Protein AF-0000000083699232 (afdb_homodimer)

Foldseek 3Di:
DVVVVVVVVVVVVVVVVVVVVVVVVVVVVVVVVVVVVVVVVVVVVVVVVVVVVVVVVVVVVVVVVVVVVVVVVVVVVVVVVVVVVD/DVVVVVVVVVVVVVVVVVVVVVVVVVVVVVVVVVVVVVVVVVVVVVVVVVVVVVVVVVVVVVVVVVVVVVVVVVVVVVVVVVVVVD

Solvent-accessible surface area (backbone atoms only — not comparable to full-atom values): 8992 Å² total; per-residue (Å²): 111,72,66,57,52,50,55,51,52,50,49,53,50,52,40,52,52,39,51,50,50,40,51,50,47,52,52,50,45,53,51,48,53,51,50,42,53,52,51,51,50,51,45,53,52,49,51,51,53,43,51,52,50,49,52,53,37,52,52,42,53,50,48,43,53,53,48,52,52,50,44,53,51,50,52,50,54,46,49,57,52,50,61,72,73,104,109,70,66,59,51,50,53,52,52,51,48,54,50,52,40,51,53,38,52,50,50,40,53,50,46,50,52,50,45,52,50,49,52,52,48,42,52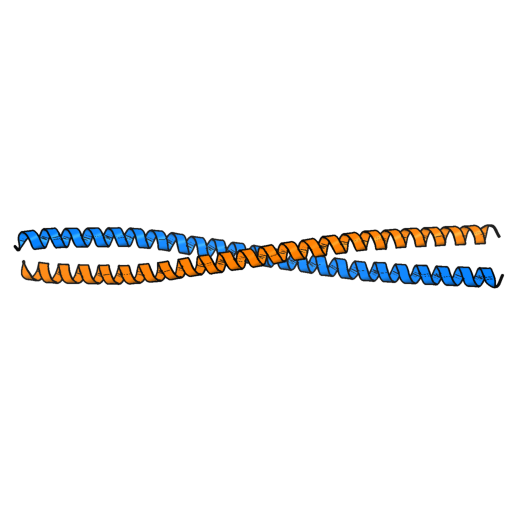,51,52,51,52,51,45,53,51,48,52,51,52,44,53,51,50,49,52,53,36,51,52,42,52,50,49,43,51,52,49,50,52,52,44,53,51,50,52,50,52,44,48,57,51,50,59,71,72,105

Organism: NCBI:txid97028

pLDDT: mean 92.5, std 8.47, range [67.12, 98.94]

Radius of gyration: 37.09 Å; Cα contacts (8 Å, |Δi|>4): 88; chains: 2; bounding box: 17×117×65 Å

Secondary structure (DSSP, 8-state):
-HHHHHHHHHHHHHHHHHHHHHHHHHHH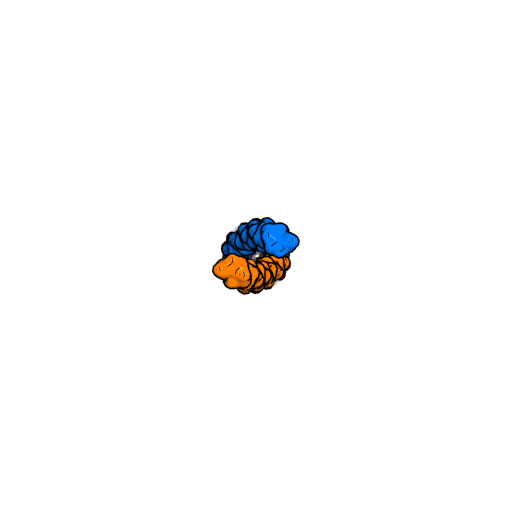HHHHHHHHHHHHHHHHHHHHHHHHHHHHHHHHHHHHHHHHHHHHHHHHHHHHHHHHH-/-HHHHHHHHHHHHHHHHHHHHHHHHHHHHHHHHHHHHHHHHHHHHHHHHHHHHHHHHHHHHHHHHHHHHHHHHHHHHHHHHHHHH-

Sequence (172 aa):
LEQRIKELQDRQGAAAELEDKVRSQTGLLAAKDQEIEALMHALDEEEMQMEELTKKYEALEKAVQQKNQEIESLESSRGKVMKKLSLEQRIKELQDRQGAAAELEDKVRSQTGLLAAKDQEIEALMHALDEEEMQMEELTKKYEALEKAVQQKNQEIESLESSRGKVMKKLS

Structure (mmCIF, N/CA/C/O backbone):
data_AF-0000000083699232-model_v1
#
loop_
_entity.id
_entity.type
_entity.pdbx_description
1 polymer 'Myosin-like protein'
#
loop_
_atom_site.group_PDB
_atom_site.id
_atom_site.type_symbol
_atom_site.label_atom_id
_atom_site.label_alt_id
_atom_site.label_comp_id
_atom_site.label_asym_id
_atom_site.label_entity_id
_atom_site.label_seq_id
_atom_site.pdbx_PDB_ins_code
_atom_site.Cartn_x
_atom_site.Cartn_y
_atom_site.Cartn_z
_atom_site.occupancy
_atom_site.B_iso_or_equiv
_atom_site.auth_seq_id
_atom_site.auth_comp_id
_atom_site.auth_asym_id
_atom_site.auth_atom_id
_atom_site.pdbx_PDB_model_num
ATOM 1 N N . LEU A 1 1 ? -5.109 60.438 24 1 74.56 1 LEU A N 1
ATOM 2 C CA . LEU A 1 1 ? -5.715 59.344 24.75 1 74.56 1 LEU A CA 1
ATOM 3 C C . LEU A 1 1 ? -6.582 58.5 23.828 1 74.56 1 LEU A C 1
ATOM 5 O O . LEU A 1 1 ? -6.457 57.25 23.828 1 74.56 1 LEU A O 1
ATOM 9 N N . GLU A 1 2 ? -7.512 59.062 23.016 1 81.31 2 GLU A N 1
ATOM 10 C CA . GLU A 1 2 ? -8.398 58.344 22.109 1 81.31 2 GLU A CA 1
ATOM 11 C C . GLU A 1 2 ? -7.598 57.562 21.078 1 81.31 2 GLU A C 1
ATOM 13 O O . GLU A 1 2 ? -7.926 56.406 20.781 1 81.31 2 GLU A O 1
ATOM 18 N N . GLN A 1 3 ? -6.598 58.031 20.547 1 81.81 3 GLN A N 1
ATOM 19 C CA . GLN A 1 3 ? -5.738 57.375 19.562 1 81.81 3 GLN A CA 1
ATOM 20 C C . GLN A 1 3 ? -5.012 56.188 20.172 1 81.81 3 GLN A C 1
ATOM 22 O O . GLN A 1 3 ? -4.902 55.125 19.547 1 81.81 3 GLN A O 1
ATOM 27 N N . ARG A 1 4 ? -4.566 56.375 21.375 1 74.06 4 ARG A N 1
ATOM 28 C CA . ARG A 1 4 ? -3.869 55.281 22.062 1 74.06 4 ARG A CA 1
ATOM 29 C C . ARG A 1 4 ? -4.816 54.125 22.344 1 74.06 4 ARG A C 1
ATOM 31 O O . ARG A 1 4 ? -4.434 52.969 22.219 1 74.06 4 ARG A O 1
ATOM 38 N N . ILE A 1 5 ? -6.043 54.469 22.703 1 79.19 5 ILE A N 1
ATOM 39 C CA . ILE A 1 5 ? -7.055 53.469 22.984 1 79.19 5 ILE A CA 1
ATOM 40 C C . ILE A 1 5 ? -7.363 52.688 21.703 1 79.19 5 ILE A C 1
ATOM 42 O O . ILE A 1 5 ? -7.457 51.438 21.734 1 79.19 5 ILE A O 1
ATOM 46 N N . LYS A 1 6 ? -7.426 53.312 20.562 1 81.88 6 LYS A N 1
ATOM 47 C CA . LYS A 1 6 ? -7.691 52.688 19.297 1 81.88 6 LYS A CA 1
ATOM 48 C C . LYS A 1 6 ? -6.555 51.719 18.906 1 81.88 6 LYS A C 1
ATOM 50 O O . LYS A 1 6 ? -6.801 50.625 18.438 1 81.88 6 LYS A O 1
ATOM 55 N N . GLU A 1 7 ? -5.41 52.125 19.031 1 78.62 7 GLU A N 1
ATOM 56 C CA . GLU A 1 7 ? -4.23 51.344 18.734 1 78.62 7 GLU A CA 1
ATOM 57 C C . GLU A 1 7 ? -4.188 50.062 19.594 1 78.62 7 GLU A C 1
ATOM 59 O O . GLU A 1 7 ? -3.842 49 19.094 1 78.62 7 GLU A O 1
ATOM 64 N N . LEU A 1 8 ? -4.559 50.25 20.938 1 74.56 8 LEU A N 1
ATOM 65 C CA . LEU A 1 8 ? -4.566 49.125 21.844 1 74.56 8 LEU A CA 1
ATOM 66 C C . LEU A 1 8 ? -5.648 48.094 21.453 1 74.56 8 LEU A C 1
ATOM 68 O O . LEU A 1 8 ? -5.43 46.906 21.531 1 74.56 8 LEU A O 1
ATOM 72 N N . GLN A 1 9 ? -6.734 48.594 21.094 1 79.44 9 GLN A N 1
ATOM 73 C CA . GLN A 1 9 ? -7.836 47.75 20.656 1 79.44 9 GLN A CA 1
ATOM 74 C C . GLN A 1 9 ? -7.477 47 19.375 1 79.44 9 GLN A C 1
ATOM 76 O O . GLN A 1 9 ? -7.824 45.844 19.203 1 79.44 9 GLN A O 1
ATOM 81 N N . ASP A 1 10 ? -6.828 47.562 18.438 1 80.69 10 ASP A N 1
ATOM 82 C CA . ASP A 1 10 ? -6.367 46.938 17.188 1 80.69 10 ASP A CA 1
ATOM 83 C C . ASP A 1 10 ? -5.367 45.844 17.469 1 80.69 10 ASP A C 1
ATOM 85 O O . ASP A 1 10 ? -5.426 44.781 16.844 1 80.69 10 ASP A O 1
ATOM 89 N N . ARG A 1 11 ? -4.551 46.031 18.344 1 76.81 11 ARG A N 1
ATOM 90 C CA . ARG A 1 11 ? -3.531 45.031 18.688 1 76.81 11 ARG A CA 1
ATOM 91 C C . ARG A 1 11 ? -4.156 43.812 19.344 1 76.81 11 ARG A C 1
ATOM 93 O O . ARG A 1 11 ? -3.748 42.688 19.062 1 76.81 11 ARG A O 1
ATOM 100 N N . GLN A 1 12 ? -5.066 44.188 20.266 1 78.56 12 GLN A N 1
ATOM 101 C CA . GLN A 1 12 ? -5.797 43.094 20.891 1 78.56 12 GLN A CA 1
ATOM 102 C C . GLN A 1 12 ? -6.551 42.25 19.859 1 78.56 12 GLN A C 1
ATOM 104 O O . GLN A 1 12 ? -6.605 41.031 19.969 1 78.56 12 GLN A O 1
ATOM 109 N N . GLY A 1 13 ? -7.117 42.906 18.891 1 83.12 13 GLY A N 1
ATOM 110 C CA . GLY A 1 13 ? -7.793 42.219 17.797 1 83.12 13 GLY A CA 1
ATOM 111 C C . GLY A 1 13 ? -6.855 41.375 16.969 1 83.12 13 GLY A C 1
ATOM 112 O O . GLY A 1 13 ? -7.188 40.25 16.609 1 83.12 13 GLY A O 1
ATOM 113 N N . ALA A 1 14 ? -5.742 41.938 16.641 1 84.25 14 ALA A N 1
ATOM 114 C CA . ALA A 1 14 ? -4.758 41.219 15.836 1 84.25 14 ALA A CA 1
ATOM 115 C C . ALA A 1 14 ? -4.242 40 16.578 1 84.25 14 ALA A C 1
ATOM 117 O O . ALA A 1 14 ? -4.059 38.938 15.977 1 84.25 14 ALA A O 1
ATOM 118 N N . ALA A 1 15 ? -4.082 40.125 17.875 1 83.69 15 ALA A N 1
ATOM 119 C CA . ALA A 1 15 ? -3.621 39.031 18.703 1 83.69 15 ALA A CA 1
ATOM 120 C C . ALA A 1 15 ? -4.668 37.906 18.75 1 83.69 15 ALA A C 1
ATOM 122 O O . ALA A 1 15 ? -4.328 36.719 18.703 1 83.69 15 ALA A O 1
ATOM 123 N N . ALA A 1 16 ? -5.871 38.312 18.844 1 86.06 16 ALA A N 1
ATOM 124 C CA . ALA A 1 16 ? -6.961 37.344 18.8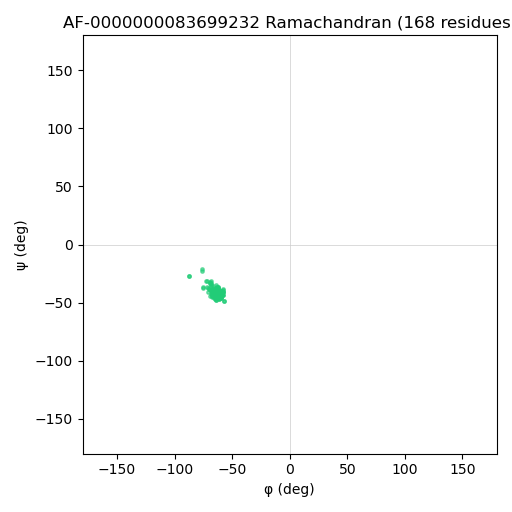91 1 86.06 16 ALA A CA 1
ATOM 125 C C . ALA A 1 16 ? -7.059 36.562 17.594 1 86.06 16 ALA A C 1
ATOM 127 O O . ALA A 1 16 ? -7.316 35.344 17.594 1 86.06 16 ALA A O 1
ATOM 128 N N . GLU A 1 17 ? -6.852 37.281 16.5 1 89.94 17 GLU A N 1
ATOM 129 C CA . GLU A 1 17 ? -6.883 36.625 15.195 1 89.94 17 GLU A CA 1
ATOM 130 C C . GLU A 1 17 ? -5.75 35.594 15.055 1 89.94 17 GLU A C 1
ATOM 132 O O . GLU A 1 17 ? -5.945 34.5 14.508 1 89.94 17 GLU A O 1
ATOM 137 N N . LEU A 1 18 ? -4.594 35.938 15.531 1 91.62 18 LEU A N 1
ATOM 138 C CA . LEU A 1 18 ? -3.439 35.062 15.469 1 91.62 18 LEU A CA 1
ATOM 139 C C . LEU A 1 18 ? -3.656 33.812 16.359 1 91.62 18 LEU A C 1
ATOM 141 O O . LEU A 1 18 ? -3.283 32.719 15.977 1 91.62 18 LEU A O 1
ATOM 145 N N . GLU A 1 19 ? -4.227 34.062 17.484 1 90.56 19 GLU A N 1
ATOM 146 C CA . GLU A 1 19 ? -4.535 32.938 18.375 1 90.56 19 GLU A CA 1
ATOM 147 C C . GLU A 1 19 ? -5.508 31.969 17.703 1 90.56 19 GLU A C 1
ATOM 149 O O . GLU A 1 19 ? -5.355 30.766 17.828 1 90.56 19 GLU A O 1
ATOM 154 N N . ASP A 1 20 ? -6.438 32.469 17.047 1 92.44 20 ASP A N 1
ATOM 155 C CA . ASP A 1 20 ? -7.41 31.641 16.344 1 92.44 20 ASP A CA 1
ATOM 156 C C . ASP A 1 20 ? -6.734 30.844 15.234 1 92.44 20 ASP A C 1
ATOM 158 O O . ASP A 1 20 ? -7.055 29.672 15.039 1 92.44 20 ASP A O 1
ATOM 162 N N . LYS A 1 21 ? -5.871 31.5 14.555 1 95.69 21 LYS A N 1
ATOM 163 C CA . LYS A 1 21 ? -5.156 30.828 13.477 1 95.69 21 LYS A CA 1
ATOM 164 C C . LYS A 1 21 ? -4.285 29.703 14.016 1 95.69 21 LYS A C 1
ATOM 166 O O . LYS A 1 21 ? -4.242 28.609 13.438 1 95.69 21 LYS A O 1
ATOM 171 N N . VAL A 1 22 ? -3.641 29.938 15.07 1 96.5 22 VAL A N 1
ATOM 172 C CA . VAL A 1 22 ? -2.803 28.922 15.711 1 96.5 22 VAL A CA 1
ATOM 173 C C . VAL A 1 22 ? -3.66 27.734 16.141 1 96.5 22 VAL A C 1
ATOM 175 O O . VAL A 1 22 ? -3.289 26.578 15.906 1 96.5 22 VAL A O 1
ATOM 178 N N . ARG A 1 23 ? -4.773 28.062 16.719 1 95.81 23 ARG A N 1
ATOM 179 C CA . ARG A 1 23 ? -5.684 27 17.141 1 95.81 23 ARG A CA 1
ATOM 180 C C . ARG A 1 23 ? -6.152 26.172 15.945 1 95.81 23 ARG A C 1
ATOM 182 O O . ARG A 1 23 ? -6.145 24.953 15.992 1 95.81 23 ARG A O 1
ATOM 189 N N . SER A 1 24 ? -6.539 26.859 14.938 1 97.75 24 SER A N 1
ATOM 190 C CA . SER A 1 24 ? -7 26.188 13.727 1 97.75 24 SER A CA 1
ATOM 191 C C . SER A 1 24 ? -5.914 25.297 13.133 1 97.75 24 SER A C 1
ATOM 193 O O . SER A 1 24 ? -6.16 24.141 12.805 1 97.75 24 SER A O 1
ATOM 195 N N . GLN A 1 25 ? -4.734 25.812 13.055 1 97.94 25 GLN A N 1
ATOM 196 C CA . GLN A 1 25 ? -3.621 25.078 12.469 1 97.94 25 GLN A CA 1
ATOM 197 C C . GLN A 1 25 ? -3.227 23.891 13.328 1 97.94 25 GLN A C 1
ATOM 199 O O . GLN A 1 25 ? -2.822 22.844 12.812 1 97.94 25 GLN A O 1
ATOM 204 N N . THR A 1 26 ? -3.357 24.109 14.57 1 97.62 26 THR A N 1
ATOM 205 C CA . THR A 1 26 ? -3.109 22.984 15.469 1 97.62 26 THR A CA 1
ATOM 206 C C . THR A 1 26 ? -4.09 21.844 15.203 1 97.62 26 THR A C 1
ATOM 208 O O . THR A 1 26 ? -3.697 20.688 15.156 1 97.62 26 THR A O 1
ATOM 211 N N . GLY A 1 27 ? -5.328 22.188 15.055 1 98.12 27 GLY A N 1
ATOM 212 C CA . GLY A 1 27 ? -6.324 21.188 14.695 1 98.12 27 GLY A CA 1
ATOM 213 C C . GLY A 1 27 ? -6.043 20.516 13.367 1 98.12 27 GLY A C 1
ATOM 214 O O . GLY A 1 27 ? -6.191 19.297 13.242 1 98.12 27 GLY A O 1
ATOM 215 N N . LEU A 1 28 ? -5.648 21.234 12.383 1 98.69 28 LEU A N 1
ATOM 216 C CA . LEU A 1 28 ? -5.34 20.688 11.062 1 98.69 28 LEU A CA 1
ATOM 217 C C . LEU A 1 28 ? -4.141 19.75 11.125 1 98.69 28 LEU A C 1
ATOM 219 O O . LEU A 1 28 ? -4.137 18.703 10.484 1 98.69 28 LEU A O 1
ATOM 223 N N . LEU A 1 29 ? -3.148 20.188 11.867 1 98.75 29 LEU A N 1
ATOM 224 C CA . LEU A 1 29 ? -1.967 19.359 12.031 1 98.75 29 LEU A CA 1
ATOM 225 C C . LEU A 1 29 ? -2.336 18 12.648 1 98.75 29 LEU A C 1
ATOM 227 O O . LEU A 1 29 ? -1.858 16.969 12.203 1 98.75 29 LEU A O 1
ATOM 231 N N . ALA A 1 30 ? -3.174 18.094 13.625 1 98.38 30 ALA A N 1
ATOM 232 C CA . ALA A 1 30 ? -3.619 16.859 14.25 1 98.38 30 ALA A CA 1
ATOM 233 C C . ALA A 1 30 ? -4.359 15.977 13.25 1 98.38 30 ALA A C 1
ATOM 235 O O . ALA A 1 30 ? -4.168 14.758 13.227 1 98.38 30 ALA A O 1
ATOM 236 N N . ALA A 1 31 ? -5.18 16.516 12.484 1 98.69 31 ALA A N 1
ATOM 237 C CA . ALA A 1 31 ? -5.938 15.766 11.484 1 98.69 31 ALA A CA 1
ATOM 238 C C . ALA A 1 31 ? -5.012 15.133 10.445 1 98.69 31 ALA A C 1
ATOM 240 O O . ALA A 1 31 ? -5.207 13.977 10.055 1 98.69 31 ALA A O 1
ATOM 241 N N . LYS A 1 32 ? -4.074 15.844 10.039 1 98.88 32 LYS A N 1
ATOM 242 C CA . LYS A 1 32 ? -3.125 15.344 9.055 1 98.88 32 LYS A CA 1
ATOM 243 C C . LYS A 1 32 ? -2.275 14.211 9.633 1 98.88 32 LYS A C 1
ATOM 245 O O . LYS A 1 32 ? -1.953 13.25 8.938 1 98.88 32 LYS A O 1
ATOM 250 N N . ASP A 1 33 ? -1.878 14.375 10.836 1 98.81 33 ASP A N 1
ATOM 251 C CA . ASP A 1 33 ? -1.164 13.281 11.5 1 98.81 33 ASP A CA 1
ATOM 252 C C . ASP A 1 33 ? -2.01 12.016 11.539 1 98.81 33 ASP A C 1
ATOM 254 O O . ASP A 1 33 ? -1.498 10.914 11.312 1 98.81 33 ASP A O 1
ATOM 258 N N . GLN A 1 34 ? -3.23 12.18 11.789 1 98.88 34 GLN A N 1
ATOM 259 C CA . GLN A 1 34 ? -4.133 11.039 11.797 1 98.88 34 GLN A CA 1
ATOM 260 C C . GLN A 1 34 ? -4.254 10.422 10.406 1 98.88 34 GLN A C 1
ATOM 262 O O . GLN A 1 34 ? -4.297 9.195 10.273 1 98.88 34 GLN A O 1
ATOM 267 N N . GLU A 1 35 ? -4.34 11.266 9.484 1 98.94 35 GLU A N 1
ATOM 268 C CA . GLU A 1 35 ? -4.398 10.789 8.102 1 98.94 35 GLU A CA 1
ATOM 269 C C . GLU A 1 35 ? -3.133 10.023 7.73 1 98.94 35 GLU A C 1
ATOM 271 O O . GLU A 1 35 ? -3.201 8.969 7.098 1 98.94 35 GLU A O 1
ATOM 276 N N . ILE A 1 36 ? -1.982 10.484 8.023 1 98.94 36 ILE A N 1
ATOM 277 C CA . ILE A 1 36 ? -0.704 9.836 7.77 1 98.94 36 ILE A CA 1
ATOM 278 C C . ILE A 1 36 ? -0.685 8.461 8.43 1 98.94 36 ILE A C 1
ATOM 280 O O . ILE A 1 36 ? -0.321 7.461 7.797 1 98.94 36 ILE A O 1
ATOM 284 N N . GLU A 1 37 ? -1.086 8.484 9.695 1 98.88 37 GLU A N 1
ATOM 285 C CA . GLU A 1 37 ? -1.114 7.215 10.414 1 98.88 37 GLU A CA 1
ATOM 286 C C . GLU A 1 37 ? -2.037 6.211 9.734 1 98.88 37 GLU A C 1
ATOM 288 O O . GLU A 1 37 ? -1.701 5.031 9.617 1 98.88 37 GLU A O 1
ATOM 293 N N . ALA A 1 38 ? -3.164 6.625 9.32 1 98.88 38 ALA A N 1
ATOM 294 C CA . ALA A 1 38 ? -4.109 5.75 8.633 1 98.88 38 ALA A CA 1
ATOM 295 C C . ALA A 1 38 ? -3.52 5.215 7.332 1 98.88 38 ALA A C 1
ATOM 297 O O . ALA A 1 38 ? -3.666 4.031 7.016 1 98.88 38 ALA A O 1
ATOM 298 N N . LEU A 1 39 ? -2.863 6.117 6.57 1 98.94 39 LEU A N 1
ATOM 299 C CA . LEU A 1 39 ? -2.234 5.719 5.316 1 98.94 39 LEU A CA 1
ATOM 300 C C . LEU A 1 39 ? -1.095 4.738 5.562 1 98.94 39 LEU A C 1
ATOM 302 O O . LEU A 1 39 ? -0.912 3.785 4.801 1 98.94 39 LEU A O 1
ATOM 306 N N . MET A 1 40 ? -0.37 4.957 6.621 1 98.88 40 MET A N 1
ATOM 307 C CA . MET A 1 40 ? 0.703 4.031 6.977 1 98.88 40 MET A CA 1
ATOM 308 C C . MET A 1 40 ? 0.144 2.654 7.32 1 98.88 40 MET A C 1
ATOM 310 O O . MET A 1 40 ? 0.704 1.635 6.914 1 98.88 40 MET A O 1
ATOM 314 N N . HIS A 1 41 ? -0.914 2.596 7.992 1 98.88 41 HIS A N 1
ATOM 315 C CA . HIS A 1 41 ? -1.552 1.325 8.312 1 98.88 41 HIS A CA 1
ATOM 316 C C . HIS A 1 41 ? -2.049 0.621 7.059 1 98.88 41 HIS A C 1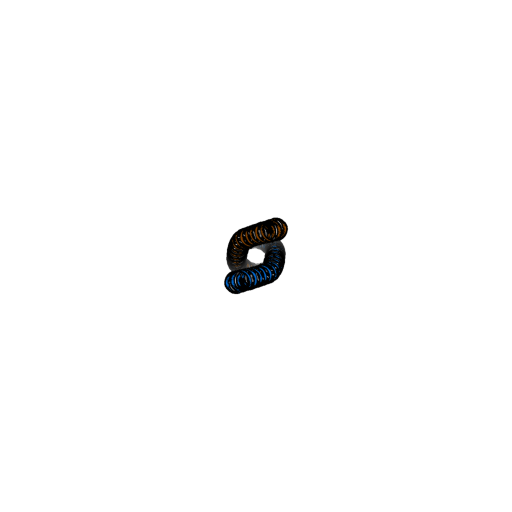
ATOM 318 O O . HIS A 1 41 ? -1.931 -0.6 6.938 1 98.88 41 HIS A O 1
ATOM 324 N N . ALA A 1 42 ? -2.629 1.353 6.199 1 98.81 42 ALA A N 1
ATOM 325 C CA . ALA A 1 42 ? -3.094 0.793 4.934 1 98.81 42 ALA A CA 1
ATOM 326 C C . ALA A 1 42 ? -1.936 0.201 4.137 1 98.81 42 ALA A C 1
ATOM 328 O O . ALA A 1 42 ? -2.055 -0.891 3.576 1 98.81 42 ALA A O 1
ATOM 329 N N . LEU A 1 43 ? -0.814 0.913 4.09 1 98.88 43 LEU A N 1
ATOM 330 C CA . LEU A 1 43 ? 0.375 0.432 3.396 1 98.88 43 LEU A CA 1
ATOM 331 C C . LEU A 1 43 ? 0.884 -0.862 4.023 1 98.88 43 LEU A C 1
ATOM 333 O O . LEU A 1 43 ? 1.237 -1.804 3.309 1 98.88 43 LEU A O 1
ATOM 337 N N . ASP A 1 44 ? 0.914 -0.879 5.285 1 98.75 44 ASP A N 1
ATOM 338 C CA . ASP A 1 44 ? 1.345 -2.078 6 1 98.75 44 ASP A CA 1
ATOM 339 C C . ASP A 1 44 ? 0.448 -3.268 5.664 1 98.75 44 ASP A C 1
ATOM 341 O O . ASP A 1 44 ? 0.938 -4.375 5.43 1 98.75 44 ASP A O 1
ATOM 345 N N . GLU A 1 45 ? -0.814 -3.105 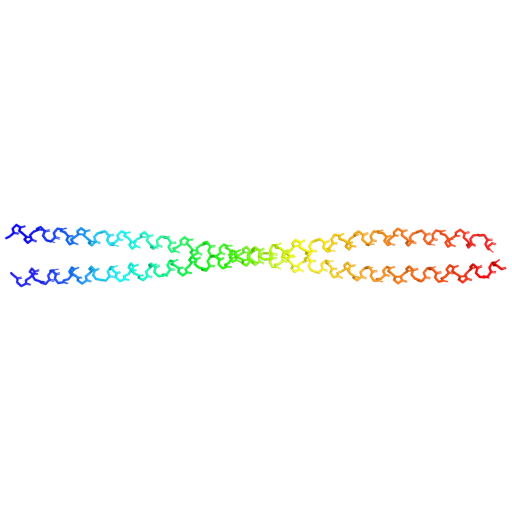5.676 1 98.5 45 GLU A N 1
ATOM 346 C CA . GLU A 1 45 ? -1.768 -4.168 5.371 1 98.5 45 GLU A CA 1
ATOM 347 C C . GLU A 1 45 ? -1.584 -4.684 3.947 1 98.5 45 GLU A C 1
ATOM 349 O O . GLU A 1 45 ? -1.624 -5.891 3.707 1 98.5 45 GLU A O 1
ATOM 354 N N . GLU A 1 46 ? -1.386 -3.764 3.105 1 98.75 46 GLU A N 1
ATOM 355 C CA . GLU A 1 46 ? -1.177 -4.156 1.715 1 98.75 46 GLU A CA 1
ATOM 356 C C . GLU A 1 46 ? 0.109 -4.961 1.557 1 98.75 46 GLU A C 1
ATOM 358 O O . GLU A 1 46 ? 0.158 -5.914 0.776 1 98.75 46 GLU A O 1
ATOM 363 N N . GLU A 1 47 ? 1.102 -4.531 2.162 1 98.62 47 GLU A N 1
ATOM 364 C CA . GLU A 1 47 ? 2.369 -5.258 2.121 1 98.62 47 GLU A CA 1
ATOM 365 C C . GLU A 1 47 ? 2.209 -6.68 2.645 1 98.62 47 GLU A C 1
ATOM 367 O O . GLU A 1 47 ? 2.789 -7.617 2.094 1 98.62 47 GLU A O 1
ATOM 372 N N . MET A 1 48 ? 1.424 -6.879 3.662 1 98.75 48 MET A N 1
ATOM 373 C CA . MET A 1 48 ? 1.16 -8.211 4.203 1 98.75 48 MET A CA 1
ATOM 374 C C . MET A 1 48 ? 0.379 -9.055 3.203 1 98.75 48 MET A C 1
ATOM 376 O O . MET A 1 48 ? 0.676 -10.234 3.021 1 98.75 48 MET A O 1
ATOM 380 N N . GLN A 1 49 ? -0.612 -8.414 2.607 1 98.62 49 GLN A N 1
ATOM 381 C CA . GLN A 1 49 ? -1.391 -9.117 1.593 1 98.62 49 GLN A CA 1
ATOM 382 C C . GLN A 1 49 ? -0.518 -9.516 0.406 1 98.62 49 GLN A C 1
ATOM 384 O O . GLN A 1 49 ? -0.655 -10.609 -0.133 1 98.62 49 GLN A O 1
ATOM 389 N N . MET A 1 50 ? 0.389 -8.625 0.098 1 98.56 50 MET A N 1
ATOM 390 C CA . MET A 1 50 ? 1.302 -8.906 -1.007 1 98.56 50 MET A CA 1
ATOM 391 C C . MET A 1 50 ? 2.234 -10.062 -0.664 1 98.56 50 MET A C 1
ATOM 393 O O . MET A 1 50 ? 2.498 -10.922 -1.504 1 98.56 50 MET A O 1
ATOM 397 N N . GLU A 1 51 ? 2.742 -10.062 0.461 1 98.44 51 GLU A N 1
ATOM 398 C CA . GLU A 1 51 ? 3.607 -11.148 0.901 1 98.44 51 GLU A CA 1
ATOM 399 C C . GLU A 1 51 ? 2.883 -12.492 0.841 1 98.44 51 GLU A C 1
ATOM 401 O O . GLU A 1 51 ? 3.449 -13.492 0.395 1 98.44 51 GLU A O 1
ATOM 406 N N . GLU A 1 52 ? 1.645 -12.508 1.284 1 98.69 52 GLU A N 1
ATOM 407 C CA . GLU A 1 52 ? 0.851 -13.734 1.247 1 98.69 52 GLU A CA 1
ATOM 408 C C . GLU A 1 52 ? 0.594 -14.18 -0.188 1 98.69 52 GLU A C 1
ATOM 410 O O . GLU A 1 52 ? 0.726 -15.367 -0.508 1 98.69 52 GLU A O 1
ATOM 415 N N . LEU A 1 53 ? 0.257 -13.281 -0.982 1 98.81 53 LEU A N 1
ATOM 416 C CA . LEU A 1 53 ? 0.014 -13.57 -2.391 1 98.81 53 LEU A CA 1
ATOM 417 C C . LEU A 1 53 ? 1.278 -14.094 -3.062 1 98.81 53 LEU A C 1
ATOM 419 O O . LEU A 1 53 ? 1.214 -15.008 -3.891 1 98.81 53 LEU A O 1
ATOM 423 N N . THR A 1 54 ? 2.375 -13.484 -2.725 1 98.81 54 THR A N 1
ATOM 424 C CA . THR A 1 54 ? 3.654 -13.906 -3.283 1 98.81 54 THR A CA 1
ATOM 425 C C . THR A 1 54 ? 3.959 -15.352 -2.906 1 98.81 54 THR A C 1
ATOM 427 O O . THR A 1 54 ? 4.422 -16.141 -3.74 1 98.81 54 THR A O 1
ATOM 430 N N . LYS A 1 55 ? 3.666 -15.719 -1.719 1 98.75 55 LYS A N 1
ATOM 431 C CA . LYS A 1 55 ? 3.877 -17.094 -1.275 1 98.75 55 LYS A CA 1
ATOM 432 C C . LYS A 1 55 ? 2.996 -18.062 -2.055 1 98.75 55 LYS A C 1
ATOM 434 O O . LYS A 1 55 ? 3.447 -19.141 -2.447 1 98.75 55 LYS A O 1
ATOM 439 N N . LYS A 1 56 ? 1.779 -17.625 -2.213 1 98.81 56 LYS A N 1
ATOM 440 C CA . LYS A 1 56 ? 0.854 -18.453 -2.984 1 98.81 56 LYS A CA 1
ATOM 441 C C . LYS A 1 56 ? 1.319 -18.594 -4.43 1 98.81 56 LYS A C 1
ATOM 443 O O . LYS A 1 56 ? 1.235 -19.672 -5.012 1 98.81 56 LYS A O 1
ATOM 448 N N . TYR A 1 57 ? 1.843 -17.594 -4.953 1 98.81 57 TYR A N 1
ATOM 449 C CA . TYR A 1 57 ? 2.385 -17.578 -6.305 1 98.81 57 TYR A CA 1
ATOM 450 C C . TYR A 1 57 ? 3.566 -18.531 -6.426 1 98.81 57 TYR A C 1
ATOM 452 O O . TYR A 1 57 ? 3.633 -19.328 -7.363 1 98.81 57 TYR A O 1
ATOM 460 N N . GLU A 1 58 ? 4.434 -18.438 -5.52 1 98.75 58 GLU A N 1
ATOM 461 C CA . GLU A 1 58 ? 5.621 -19.281 -5.535 1 98.75 58 GLU A CA 1
ATOM 462 C C . GLU A 1 58 ? 5.246 -20.766 -5.418 1 98.75 58 GLU A C 1
ATOM 464 O O . GLU A 1 58 ? 5.852 -21.609 -6.074 1 98.75 58 GLU A O 1
ATOM 469 N N . ALA A 1 59 ? 4.277 -21.047 -4.59 1 98.75 59 ALA A N 1
ATOM 470 C CA . ALA A 1 59 ? 3.801 -22.422 -4.438 1 98.75 59 ALA A CA 1
ATOM 471 C C . ALA A 1 59 ? 3.229 -22.953 -5.746 1 98.75 59 ALA A C 1
ATOM 473 O O . ALA A 1 59 ? 3.451 -24.109 -6.105 1 98.75 59 ALA A O 1
ATOM 474 N N . LEU A 1 60 ? 2.535 -22.109 -6.414 1 98.81 60 LEU A N 1
ATOM 475 C CA . LEU A 1 60 ? 1.946 -22.5 -7.688 1 98.81 60 LEU A CA 1
ATOM 476 C C . LEU A 1 60 ? 3.023 -22.703 -8.75 1 98.81 60 LEU A C 1
ATOM 478 O O . LEU A 1 60 ? 2.932 -23.609 -9.57 1 98.81 60 LEU A O 1
ATOM 482 N N . GLU A 1 61 ? 4.016 -21.828 -8.719 1 98.75 61 GLU A N 1
ATOM 483 C CA . GLU A 1 61 ? 5.137 -22 -9.633 1 98.75 61 GLU A CA 1
ATOM 484 C C . GLU A 1 61 ? 5.809 -23.359 -9.445 1 98.75 61 GLU A C 1
ATOM 486 O O . GLU A 1 61 ? 6.148 -24.031 -10.422 1 98.75 61 GLU A O 1
ATOM 491 N N . LYS A 1 62 ? 5.945 -23.734 -8.234 1 98.75 62 LYS A N 1
ATOM 492 C CA . LYS A 1 62 ? 6.543 -25.031 -7.926 1 98.75 62 LYS A CA 1
ATOM 493 C C . LYS A 1 62 ? 5.637 -26.172 -8.375 1 98.75 62 LYS A C 1
ATOM 495 O O . LYS A 1 62 ? 6.113 -27.188 -8.891 1 98.75 62 LYS A O 1
ATOM 500 N N . ALA A 1 63 ? 4.391 -25.984 -8.156 1 98.81 63 ALA A N 1
ATOM 501 C CA . ALA A 1 63 ? 3.434 -27 -8.578 1 98.81 63 ALA A CA 1
ATOM 502 C C . ALA A 1 63 ? 3.463 -27.203 -10.094 1 98.81 63 ALA A C 1
ATOM 504 O O . ALA A 1 63 ? 3.424 -28.328 -10.578 1 98.81 63 ALA A O 1
ATOM 505 N N . VAL A 1 64 ? 3.58 -26.109 -10.805 1 98.88 64 VAL A N 1
ATOM 506 C CA . VAL A 1 64 ? 3.639 -26.172 -12.258 1 98.88 64 VAL A CA 1
ATOM 507 C C . VAL A 1 64 ? 4.895 -26.938 -12.695 1 98.88 64 VAL A C 1
ATOM 509 O O . VAL A 1 64 ? 4.84 -27.781 -13.586 1 98.88 64 VAL A O 1
ATOM 512 N N . GLN A 1 65 ? 5.926 -26.734 -12.078 1 98.69 65 GLN A N 1
ATOM 513 C CA . GLN A 1 65 ? 7.176 -27.422 -12.391 1 98.69 65 GLN A CA 1
ATOM 514 C C . GLN A 1 65 ? 7.07 -28.922 -12.117 1 98.69 65 GLN A C 1
ATOM 516 O O . GLN A 1 65 ? 7.508 -29.734 -12.93 1 98.69 65 GLN A O 1
ATOM 521 N N . GLN A 1 66 ? 6.512 -29.219 -11.016 1 98.75 66 GLN A N 1
ATOM 522 C CA . GLN A 1 66 ? 6.336 -30.625 -10.648 1 98.75 66 GLN A CA 1
ATOM 523 C C . GLN A 1 66 ? 5.406 -31.328 -11.625 1 98.75 66 GLN A C 1
ATOM 525 O O . GLN A 1 66 ? 5.684 -32.469 -12.047 1 98.75 66 GLN A O 1
ATOM 530 N N . LYS A 1 67 ? 4.43 -30.594 -11.984 1 98.75 67 LYS A N 1
ATOM 531 C CA . LYS A 1 67 ? 3.467 -31.219 -12.898 1 98.75 67 LYS A CA 1
ATOM 532 C C . LYS A 1 67 ? 4.051 -31.375 -14.297 1 98.75 67 LYS A C 1
ATOM 534 O O . LYS A 1 67 ? 3.762 -32.344 -14.992 1 98.75 67 LYS A O 1
ATOM 539 N N . ASN A 1 68 ? 4.883 -30.516 -14.672 1 98.62 68 ASN A N 1
ATOM 540 C CA . ASN A 1 68 ? 5.598 -30.641 -15.938 1 98.62 68 ASN A CA 1
ATOM 541 C C . ASN A 1 68 ? 6.496 -31.875 -15.945 1 98.62 68 ASN A C 1
ATOM 543 O O . ASN A 1 68 ? 6.555 -32.594 -16.938 1 98.62 68 ASN A O 1
ATOM 547 N N . GLN A 1 69 ? 7.141 -32.125 -14.898 1 98.62 69 GLN A N 1
ATOM 548 C CA . GLN A 1 69 ? 7.996 -33.281 -14.781 1 98.62 69 GLN A CA 1
ATOM 549 C C . GLN A 1 69 ? 7.176 -34.562 -14.82 1 98.62 69 GLN A C 1
ATOM 551 O O . GLN A 1 69 ? 7.582 -35.562 -15.438 1 98.62 69 GLN A O 1
ATOM 556 N N . GLU A 1 70 ? 6.102 -34.562 -14.188 1 98.06 70 GLU A N 1
ATOM 557 C CA . GLU A 1 70 ? 5.199 -35.719 -14.188 1 98.06 70 GLU A CA 1
ATOM 558 C C . GLU A 1 70 ? 4.703 -36 -15.602 1 98.06 70 GLU A C 1
ATOM 560 O O . GLU A 1 70 ? 4.664 -37.156 -16.016 1 98.06 70 GLU A O 1
ATOM 565 N N . ILE A 1 71 ? 4.379 -35 -16.344 1 98.44 71 ILE A N 1
ATOM 566 C CA . ILE A 1 71 ? 3.887 -35.125 -17.703 1 98.44 71 ILE A CA 1
ATOM 567 C C . ILE A 1 71 ? 4.988 -35.719 -18.594 1 98.44 71 ILE A C 1
ATOM 569 O O . ILE A 1 71 ? 4.75 -36.656 -19.359 1 98.44 71 ILE A O 1
ATOM 573 N N . GLU A 1 72 ? 6.145 -35.281 -18.406 1 97.56 72 GLU A N 1
ATOM 574 C CA . GLU A 1 72 ? 7.277 -35.781 -19.172 1 97.56 72 GLU A CA 1
ATOM 575 C C . GLU A 1 72 ? 7.535 -37.25 -18.859 1 97.56 72 GLU A C 1
ATOM 577 O O . GLU A 1 72 ? 7.812 -38.031 -19.766 1 97.56 72 GLU A O 1
ATOM 582 N N . SER A 1 73 ? 7.391 -37.562 -17.609 1 96.44 73 SER A N 1
ATOM 583 C CA . SER A 1 73 ? 7.598 -38.969 -17.188 1 96.44 73 SER A CA 1
ATOM 584 C C . SER A 1 73 ? 6.523 -39.875 -17.75 1 96.44 73 SER A C 1
ATOM 586 O O . SER A 1 73 ? 6.824 -40.969 -18.234 1 96.44 73 SER A O 1
ATOM 588 N N . LEU A 1 74 ? 5.363 -39.406 -17.797 1 95.31 74 LEU A N 1
ATOM 589 C CA . LEU A 1 74 ? 4.25 -40.188 -18.312 1 95.31 74 LEU A CA 1
ATOM 590 C C . LEU A 1 74 ? 4.352 -40.375 -19.812 1 95.31 74 LEU A C 1
ATOM 592 O O . LEU A 1 74 ? 4.105 -41.469 -20.344 1 95.31 74 LEU A O 1
ATOM 596 N N . GLU A 1 75 ? 4.82 -39.344 -20.5 1 93.69 75 GLU A N 1
ATOM 597 C CA . GLU A 1 75 ? 5 -39.438 -21.953 1 93.69 75 GLU A CA 1
ATOM 598 C C . GLU A 1 75 ? 6.125 -40.375 -22.312 1 93.69 75 GLU A C 1
ATOM 600 O O . GLU A 1 75 ? 6 -41.156 -23.266 1 93.69 75 GLU A O 1
ATOM 605 N N . SER A 1 76 ? 7.129 -40.438 -21.516 1 92.06 76 SER A N 1
ATOM 606 C CA . SER A 1 76 ? 8.25 -41.312 -21.75 1 92.06 76 SER A CA 1
ATOM 607 C C . SER A 1 76 ? 7.848 -42.781 -21.516 1 92.06 76 SER A C 1
ATOM 609 O O . SER A 1 76 ? 8.195 -43.656 -22.297 1 92.06 76 SER A O 1
ATOM 611 N N . SER A 1 77 ? 7.102 -43.031 -20.531 1 86.56 77 SER A N 1
ATOM 612 C CA . SER A 1 77 ? 6.621 -44.375 -20.188 1 86.56 77 SER A CA 1
ATOM 613 C C . SER A 1 77 ? 5.66 -44.875 -21.25 1 86.56 77 SER A C 1
ATOM 615 O O . SER A 1 77 ? 5.746 -46.031 -21.656 1 86.56 77 SER A O 1
ATOM 617 N N . ARG A 1 78 ? 4.844 -43.969 -21.641 1 85.75 78 ARG A N 1
ATOM 618 C CA . ARG A 1 78 ? 3.912 -44.312 -22.719 1 85.75 78 ARG A CA 1
ATOM 619 C C . ARG A 1 78 ? 4.656 -44.656 -24 1 85.75 78 ARG A C 1
ATOM 621 O O . ARG A 1 78 ? 4.309 -45.594 -24.703 1 85.75 78 ARG A O 1
ATOM 628 N N . GLY A 1 79 ? 5.73 -43.969 -24.281 1 83.31 79 GLY A N 1
ATOM 629 C CA . GLY A 1 79 ? 6.531 -44.219 -25.469 1 83.31 79 GLY A CA 1
ATOM 630 C C . GLY A 1 79 ? 7.242 -45.562 -25.438 1 83.31 79 GLY A C 1
ATOM 631 O O . GLY A 1 79 ? 7.266 -46.281 -26.438 1 83.31 79 GLY A O 1
ATOM 632 N N . LYS A 1 80 ? 7.816 -45.906 -24.25 1 85.31 80 LYS A N 1
ATOM 633 C CA . LYS A 1 80 ? 8.5 -47.188 -24.094 1 85.31 80 LYS A CA 1
ATOM 634 C C . LYS A 1 80 ? 7.539 -48.344 -24.297 1 85.31 80 LYS A C 1
ATOM 636 O O . LYS A 1 80 ? 7.879 -49.344 -24.938 1 85.31 80 LYS A O 1
ATOM 641 N N . VAL A 1 81 ? 6.359 -48.188 -23.875 1 83.31 81 VAL A N 1
ATOM 642 C CA . VAL A 1 81 ? 5.359 -49.25 -23.984 1 83.31 81 VAL A CA 1
ATOM 643 C C . VAL A 1 81 ? 4.879 -49.344 -25.438 1 83.31 81 VAL A C 1
ATOM 645 O O . VAL A 1 81 ? 4.707 -50.469 -25.938 1 83.31 81 VAL A O 1
ATOM 648 N N . MET A 1 82 ? 4.742 -48.344 -26.141 1 82.25 82 MET A N 1
ATOM 649 C CA . MET A 1 82 ? 4.277 -48.344 -27.531 1 82.25 82 MET A CA 1
ATOM 650 C C . MET A 1 82 ? 5.328 -48.969 -28.453 1 82.25 82 MET A C 1
ATOM 652 O O . MET A 1 82 ? 4.988 -49.656 -29.406 1 82.25 82 MET A O 1
ATOM 656 N N . LYS A 1 83 ? 6.613 -48.719 -28.031 1 83.44 83 LYS A N 1
ATOM 657 C CA . LYS A 1 83 ? 7.691 -49.281 -28.828 1 83.44 83 LYS A CA 1
ATOM 658 C C . LYS A 1 83 ? 7.707 -50.812 -28.688 1 83.44 83 LYS A C 1
ATOM 660 O O . LYS A 1 83 ? 7.992 -51.531 -29.656 1 83.44 83 LYS A O 1
ATOM 665 N N . LYS A 1 84 ? 7.32 -51.281 -27.547 1 79.81 84 LYS A N 1
ATOM 666 C CA . LYS A 1 84 ? 7.305 -52.719 -27.312 1 79.81 84 LYS A CA 1
ATOM 667 C C . LYS A 1 84 ? 6.113 -53.375 -28.016 1 79.81 84 LYS A C 1
ATOM 669 O O . LYS A 1 84 ? 6.152 -54.562 -28.328 1 79.81 84 LYS A O 1
ATOM 674 N N . LEU A 1 85 ? 5.051 -52.719 -28.344 1 79 85 LEU A N 1
ATOM 675 C CA . LEU A 1 85 ? 3.867 -53.219 -29.031 1 79 85 LEU A CA 1
ATOM 676 C C . LEU A 1 85 ? 4.043 -53.125 -30.547 1 79 85 LEU A C 1
ATOM 678 O O . LEU A 1 85 ? 3.383 -53.875 -31.281 1 79 85 LEU A O 1
ATOM 682 N N . SER A 1 86 ? 4.793 -52.25 -30.969 1 67.25 86 SER A N 1
ATOM 683 C CA . SER A 1 86 ? 5.051 -52.156 -32.406 1 67.25 86 SER A CA 1
ATOM 684 C C . SER A 1 86 ? 6.047 -53.219 -32.844 1 67.25 86 SER A C 1
ATOM 686 O O . SER A 1 86 ? 5.875 -53.844 -33.906 1 67.25 86 SER A O 1
ATOM 688 N N . LEU B 1 1 ? 2.646 56.688 32.156 1 74.31 1 LEU B N 1
ATOM 689 C CA . LEU B 1 1 ? 3.281 56.625 30.844 1 74.31 1 LEU B CA 1
ATOM 690 C C . LEU B 1 1 ? 4.195 55.406 30.75 1 74.31 1 LEU B C 1
ATOM 692 O O . LEU B 1 1 ? 4.113 54.625 29.797 1 74.31 1 LEU B O 1
ATOM 696 N N . GLU B 1 2 ? 5.098 55.156 31.734 1 81.06 2 GLU B N 1
ATOM 697 C CA . GLU B 1 2 ? 6.023 54.031 31.75 1 81.06 2 GLU B CA 1
ATOM 698 C C . GLU B 1 2 ? 5.277 52.719 31.766 1 81.06 2 GLU B C 1
ATOM 700 O O . GLU B 1 2 ? 5.652 51.781 31.078 1 81.06 2 GLU B O 1
ATOM 705 N N . GLN B 1 3 ? 4.281 52.562 32.469 1 81.56 3 GLN B N 1
ATOM 706 C CA . GLN B 1 3 ? 3.469 51.344 32.562 1 81.56 3 GLN B CA 1
ATOM 707 C C . GLN B 1 3 ? 2.768 51.031 31.25 1 81.56 3 GLN B C 1
ATOM 709 O O . GLN B 1 3 ? 2.709 49.875 30.812 1 81.56 3 GLN B O 1
ATOM 714 N N . ARG B 1 4 ? 2.291 52.062 30.625 1 74.38 4 ARG B N 1
ATOM 715 C CA . ARG B 1 4 ? 1.617 51.906 29.344 1 74.38 4 ARG B CA 1
ATOM 716 C C . ARG B 1 4 ? 2.594 51.438 28.266 1 74.38 4 ARG B C 1
ATOM 718 O O . ARG B 1 4 ? 2.25 50.594 27.438 1 74.38 4 ARG B O 1
ATOM 725 N N . ILE B 1 5 ? 3.809 52 28.344 1 79.12 5 ILE B N 1
ATOM 726 C CA . ILE B 1 5 ? 4.848 51.625 27.391 1 79.12 5 ILE B CA 1
ATOM 727 C C . ILE B 1 5 ? 5.207 50.156 27.578 1 79.12 5 ILE B C 1
ATOM 729 O O . ILE B 1 5 ? 5.348 49.406 26.594 1 79.12 5 ILE B O 1
ATOM 733 N N . LYS B 1 6 ? 5.273 49.656 28.781 1 81.62 6 LYS B N 1
ATOM 734 C CA . LYS B 1 6 ? 5.59 48.281 29.078 1 81.62 6 LYS B CA 1
ATOM 735 C C . LYS B 1 6 ? 4.496 47.344 28.562 1 81.62 6 LYS B C 1
ATOM 737 O O . LYS B 1 6 ? 4.789 46.281 27.984 1 81.62 6 LYS B O 1
ATOM 742 N N . GLU B 1 7 ? 3.332 47.656 28.797 1 78.25 7 GLU B N 1
ATOM 743 C CA . GLU B 1 7 ? 2.186 46.875 28.344 1 78.25 7 GLU B CA 1
ATOM 744 C C . GLU B 1 7 ? 2.17 46.75 26.828 1 78.25 7 GLU B C 1
ATOM 746 O O . GLU B 1 7 ? 1.872 45.688 26.281 1 78.25 7 GLU B O 1
ATOM 751 N N . LEU B 1 8 ? 2.516 47.938 26.125 1 74.38 8 LEU B N 1
ATOM 752 C CA . LEU B 1 8 ? 2.543 47.938 24.672 1 74.38 8 LEU B CA 1
ATOM 753 C C . LEU B 1 8 ? 3.664 47.062 24.141 1 74.38 8 LEU B C 1
ATOM 755 O O . LEU B 1 8 ? 3.484 46.344 23.141 1 74.38 8 LEU B O 1
ATOM 759 N N . GLN B 1 9 ? 4.738 47.094 24.766 1 79.12 9 GLN B N 1
ATOM 760 C CA . GLN B 1 9 ? 5.875 46.281 24.391 1 79.12 9 GLN B CA 1
ATOM 761 C C . GLN B 1 9 ? 5.57 44.781 24.609 1 79.12 9 GLN B C 1
ATOM 763 O O . GLN B 1 9 ? 5.961 43.938 23.797 1 79.12 9 GLN B O 1
ATOM 768 N N . ASP B 1 10 ? 4.926 44.375 25.625 1 80.38 10 ASP B N 1
ATOM 769 C CA . ASP B 1 10 ? 4.512 43 25.906 1 80.38 10 ASP B CA 1
ATOM 770 C C . ASP B 1 10 ? 3.543 42.5 24.844 1 80.38 10 ASP B C 1
ATOM 772 O O . ASP B 1 10 ? 3.646 41.344 24.406 1 80.38 10 ASP B O 1
ATOM 776 N N . ARG B 1 11 ? 2.699 43.25 24.469 1 76.44 11 ARG B N 1
ATOM 777 C CA . ARG B 1 11 ? 1.706 42.875 23.469 1 76.44 11 ARG B CA 1
ATOM 778 C C . ARG B 1 11 ? 2.355 42.656 22.109 1 76.44 11 ARG B C 1
ATOM 780 O O . ARG B 1 11 ? 1.992 41.719 21.375 1 76.44 11 ARG B O 1
ATOM 787 N N . GLN B 1 12 ? 3.244 43.656 21.828 1 78.31 12 GLN B N 1
ATOM 788 C CA . GLN B 1 12 ? 3.998 43.5 20.578 1 78.31 12 GLN B CA 1
ATOM 789 C C . GLN B 1 12 ? 4.805 42.188 20.594 1 78.31 12 GLN B C 1
ATOM 791 O O . GLN B 1 12 ? 4.906 41.5 19.562 1 78.31 12 GLN B O 1
ATOM 796 N N . GLY B 1 13 ? 5.375 41.875 21.719 1 82.75 13 GLY B N 1
ATOM 797 C CA . GLY B 1 13 ? 6.098 40.625 21.875 1 82.75 13 GLY B CA 1
ATOM 798 C C . GLY B 1 13 ? 5.211 39.375 21.703 1 82.75 13 GLY B C 1
ATOM 799 O O . GLY B 1 13 ? 5.594 38.438 21.047 1 82.75 13 GLY B O 1
ATOM 800 N N . ALA B 1 14 ? 4.094 39.438 22.344 1 84.06 14 ALA B N 1
ATOM 801 C CA . ALA B 1 14 ? 3.152 38.312 22.266 1 84.06 14 ALA B CA 1
ATOM 802 C C . ALA B 1 14 ? 2.666 38.125 20.844 1 84.06 14 ALA B C 1
ATOM 804 O O . ALA B 1 14 ? 2.539 37 20.375 1 84.06 14 ALA B O 1
ATOM 805 N N . ALA B 1 15 ? 2.465 39.219 20.141 1 83.31 15 ALA B N 1
ATOM 806 C CA . ALA B 1 15 ? 2.027 39.156 18.75 1 83.31 15 ALA B CA 1
ATOM 807 C C . ALA B 1 15 ? 3.111 38.531 17.859 1 83.31 15 ALA B C 1
ATOM 809 O O . ALA B 1 15 ? 2.814 37.75 16.953 1 83.31 15 ALA B O 1
ATOM 810 N N . ALA B 1 16 ? 4.293 38.906 18.125 1 86 16 ALA B N 1
ATOM 811 C CA . ALA B 1 16 ? 5.414 38.375 17.359 1 86 16 ALA B CA 1
ATOM 812 C C . ALA B 1 16 ? 5.57 36.875 17.562 1 86 16 ALA B C 1
ATOM 814 O O . ALA B 1 16 ? 5.875 36.156 16.625 1 86 16 ALA B O 1
ATOM 815 N N . GLU B 1 17 ? 5.363 36.438 18.797 1 89.75 17 GLU B N 1
ATOM 816 C CA . GLU B 1 17 ? 5.449 35.031 19.094 1 89.75 17 GLU B CA 1
ATOM 817 C C . GLU B 1 17 ? 4.355 34.25 18.375 1 89.75 17 GLU B C 1
ATOM 819 O O . GLU B 1 17 ? 4.602 33.156 17.875 1 89.75 17 GLU B O 1
ATO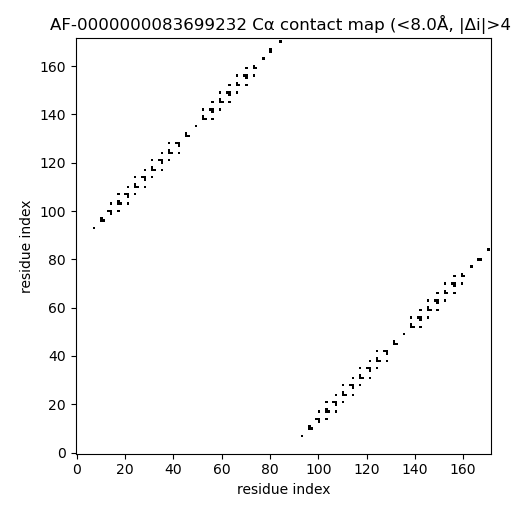M 824 N N . LEU B 1 18 ? 3.182 34.781 18.328 1 91.5 18 LEU B N 1
ATOM 825 C CA . LEU B 1 18 ? 2.062 34.125 17.656 1 91.5 18 LEU B CA 1
ATOM 826 C C . LEU B 1 18 ? 2.299 34.062 16.156 1 91.5 18 LEU B C 1
ATOM 828 O O . LEU B 1 18 ? 1.974 33.062 15.508 1 91.5 18 LEU B O 1
ATOM 832 N N . GLU B 1 19 ? 2.832 35.125 15.641 1 90.38 19 GLU B N 1
ATOM 833 C CA . GLU B 1 19 ? 3.154 35.125 14.219 1 90.38 19 GLU B CA 1
ATOM 834 C C . GLU B 1 19 ? 4.18 34.031 13.875 1 90.38 19 GLU B C 1
ATOM 836 O O . GLU B 1 19 ? 4.062 33.375 12.852 1 90.38 19 GLU B O 1
ATOM 841 N N . ASP B 1 20 ? 5.113 33.906 14.703 1 92.38 20 ASP B N 1
ATOM 842 C CA . ASP B 1 20 ? 6.129 32.875 14.508 1 92.38 20 ASP B CA 1
ATOM 843 C C . ASP B 1 20 ? 5.516 31.469 14.562 1 92.38 20 ASP B C 1
ATOM 845 O O . ASP B 1 20 ? 5.879 30.594 13.773 1 92.38 20 ASP B O 1
ATOM 849 N N . LYS B 1 21 ? 4.652 31.312 15.484 1 95.62 21 LYS B N 1
ATOM 850 C CA . LYS B 1 21 ? 3.988 30.031 15.625 1 95.62 21 LYS B CA 1
ATOM 851 C C . LYS B 1 21 ? 3.148 29.703 14.391 1 95.62 21 LYS B C 1
ATOM 853 O O . LYS B 1 21 ? 3.16 28.578 13.898 1 95.62 21 LYS B O 1
ATOM 858 N N . VAL B 1 22 ? 2.463 30.641 13.922 1 96.44 22 VAL B N 1
ATOM 859 C CA . VAL B 1 22 ? 1.647 30.469 12.727 1 96.44 22 VAL B CA 1
ATOM 860 C C . VAL B 1 22 ? 2.539 30.109 11.539 1 96.44 22 VAL B C 1
ATOM 862 O O . VAL B 1 22 ? 2.211 29.203 10.773 1 96.44 22 VAL B O 1
ATOM 865 N N . ARG B 1 23 ? 3.627 30.797 11.438 1 95.81 23 ARG B N 1
ATOM 866 C CA . ARG B 1 23 ? 4.566 30.5 10.359 1 95.81 23 ARG B CA 1
ATOM 867 C C . ARG B 1 23 ? 5.09 29.078 10.469 1 95.81 23 ARG B C 1
ATOM 869 O O . ARG B 1 23 ? 5.129 28.344 9.477 1 95.81 23 ARG B O 1
ATOM 876 N N . SER B 1 24 ? 5.477 28.719 11.633 1 97.69 24 SER B N 1
ATOM 877 C CA . SER B 1 24 ? 5.988 27.375 11.875 1 97.69 24 SER B CA 1
ATOM 878 C C . SER B 1 24 ? 4.945 26.312 11.539 1 97.69 24 SER B C 1
ATOM 880 O O . SER B 1 24 ? 5.238 25.344 10.836 1 97.69 24 SER B O 1
ATOM 882 N N . GLN B 1 25 ? 3.744 26.547 11.977 1 98 25 GLN B N 1
ATOM 883 C CA . GLN B 1 25 ? 2.67 25.578 11.758 1 98 25 GLN B CA 1
ATOM 884 C C . GLN B 1 25 ? 2.299 25.5 10.281 1 98 25 GLN B C 1
ATOM 886 O O . GLN B 1 25 ? 1.937 24.422 9.789 1 98 25 GLN B O 1
ATOM 891 N N . THR B 1 26 ? 2.389 26.594 9.68 1 97.62 26 THR B N 1
ATOM 892 C CA . THR B 1 26 ? 2.16 26.594 8.234 1 97.62 26 THR B CA 1
ATOM 893 C C . THR B 1 26 ? 3.186 25.719 7.531 1 97.62 26 THR B C 1
ATOM 895 O O . THR B 1 26 ? 2.836 24.938 6.637 1 97.62 26 THR B O 1
ATOM 898 N N . GLY B 1 27 ? 4.418 25.859 7.891 1 98.06 27 GLY B N 1
ATOM 899 C CA . GLY B 1 27 ? 5.457 25 7.348 1 98.06 27 GLY B CA 1
ATOM 900 C C . GLY B 1 27 ? 5.23 23.531 7.645 1 98.06 27 GLY B C 1
ATOM 901 O O . GLY B 1 27 ? 5.43 22.672 6.773 1 98.06 27 GLY B O 1
ATOM 902 N N . LEU B 1 28 ? 4.832 23.188 8.812 1 98.69 28 LEU B N 1
ATOM 903 C CA . LEU B 1 28 ? 4.57 21.812 9.219 1 98.69 28 LEU B CA 1
ATOM 904 C C . LEU B 1 28 ? 3.406 21.234 8.43 1 98.69 28 LEU B C 1
ATOM 906 O O . LEU B 1 28 ? 3.455 20.078 8 1 98.69 28 LEU B O 1
ATOM 910 N N . LEU B 1 29 ? 2.387 22.047 8.297 1 98.69 29 LEU B N 1
ATOM 911 C CA . LEU B 1 29 ? 1.232 21.609 7.52 1 98.69 29 LEU B CA 1
ATOM 912 C C . LEU B 1 29 ? 1.638 21.25 6.09 1 98.69 29 LEU B C 1
ATOM 914 O O . LEU B 1 29 ? 1.207 20.234 5.551 1 98.69 29 LEU B O 1
ATOM 918 N N . ALA B 1 30 ? 2.455 22.094 5.559 1 98.38 30 ALA B N 1
ATOM 919 C CA . ALA B 1 30 ? 2.93 21.828 4.207 1 98.38 30 ALA B CA 1
ATOM 920 C C . ALA B 1 30 ? 3.723 20.531 4.148 1 98.38 30 ALA B C 1
ATOM 922 O O . ALA B 1 30 ? 3.572 19.734 3.211 1 98.38 30 ALA B O 1
ATOM 923 N N . ALA B 1 31 ? 4.539 20.297 5.062 1 98.69 31 ALA B N 1
ATOM 924 C CA . ALA B 1 31 ? 5.344 19.078 5.121 1 98.69 31 ALA B CA 1
ATOM 925 C C . ALA B 1 31 ? 4.461 17.844 5.254 1 98.69 31 ALA B C 1
ATOM 927 O O . ALA B 1 31 ? 4.703 16.828 4.605 1 98.69 31 ALA B O 1
ATOM 928 N N . LYS B 1 32 ? 3.504 17.938 6.066 1 98.81 32 LYS B N 1
ATOM 929 C CA . LYS B 1 32 ? 2.592 16.812 6.273 1 98.81 32 LYS B CA 1
ATOM 930 C C . LYS B 1 32 ? 1.773 16.531 5.016 1 98.81 32 LYS B C 1
ATOM 932 O O . LYS B 1 32 ? 1.502 15.375 4.691 1 98.81 32 LYS B O 1
ATOM 937 N N . ASP B 1 33 ? 1.35 17.562 4.379 1 98.81 33 ASP B N 1
ATOM 938 C CA . ASP B 1 33 ? 0.663 17.375 3.104 1 98.81 33 ASP B CA 1
ATOM 939 C C . ASP B 1 33 ? 1.553 16.641 2.104 1 98.81 33 ASP B C 1
ATOM 941 O O . ASP B 1 33 ? 1.085 15.766 1.375 1 98.81 33 ASP B O 1
ATOM 945 N N . GLN B 1 34 ? 2.76 17 2.1 1 98.88 34 GLN B N 1
ATOM 946 C CA . GLN B 1 34 ? 3.703 16.328 1.212 1 98.88 34 GLN B CA 1
ATOM 947 C C . GLN B 1 34 ? 3.873 14.859 1.599 1 98.88 34 GLN B C 1
ATOM 949 O O . GLN B 1 34 ? 3.957 13.984 0.731 1 98.88 34 GLN B O 1
ATOM 954 N N . GLU B 1 35 ? 3.951 14.656 2.84 1 98.94 35 GLU B N 1
ATOM 955 C CA . GLU B 1 35 ? 4.055 13.289 3.328 1 98.94 35 GLU B CA 1
ATOM 956 C C . GLU B 1 35 ? 2.822 12.469 2.945 1 98.94 35 GLU B C 1
ATOM 958 O O . GLU B 1 35 ? 2.943 11.32 2.518 1 98.94 35 GLU B O 1
ATOM 963 N N . ILE B 1 36 ? 1.648 12.945 3.105 1 98.94 36 ILE B N 1
ATOM 964 C CA . ILE B 1 36 ? 0.399 12.289 2.738 1 98.94 36 ILE B CA 1
ATOM 965 C C . ILE B 1 36 ? 0.414 11.945 1.251 1 98.94 36 ILE B C 1
ATOM 967 O O . ILE B 1 36 ? 0.099 10.82 0.864 1 98.94 36 ILE B O 1
ATOM 971 N N . GLU B 1 37 ? 0.792 12.961 0.491 1 98.81 37 GLU B N 1
ATOM 972 C CA . GLU B 1 37 ? 0.849 12.734 -0.951 1 98.81 37 GLU B CA 1
ATOM 973 C C . GLU B 1 37 ? 1.82 11.609 -1.297 1 98.81 37 GLU B C 1
ATOM 975 O O . GLU B 1 37 ? 1.525 10.766 -2.148 1 98.81 37 GLU B O 1
ATOM 980 N N . ALA B 1 38 ? 2.939 11.594 -0.706 1 98.88 38 ALA B N 1
ATOM 981 C CA . ALA B 1 38 ? 3.93 10.547 -0.947 1 98.88 38 ALA B CA 1
ATOM 982 C C . ALA B 1 38 ? 3.387 9.172 -0.56 1 98.88 38 ALA B C 1
ATOM 984 O O . ALA B 1 38 ? 3.58 8.195 -1.284 1 98.88 38 ALA B O 1
ATOM 985 N N . LEU B 1 39 ? 2.727 9.109 0.611 1 98.94 39 LEU B N 1
ATOM 986 C CA . LEU B 1 39 ? 2.139 7.859 1.077 1 98.94 39 LEU B CA 1
ATOM 987 C C . LEU B 1 39 ? 1.032 7.395 0.137 1 98.94 39 LEU B C 1
ATOM 989 O O . LEU B 1 39 ? 0.899 6.199 -0.128 1 98.94 39 LEU B O 1
ATOM 993 N N . MET B 1 40 ? 0.275 8.32 -0.364 1 98.88 40 MET B N 1
ATOM 994 C CA . MET B 1 40 ? -0.77 7.984 -1.325 1 98.88 40 MET B CA 1
ATOM 995 C C . MET B 1 40 ? -0.167 7.41 -2.604 1 98.88 40 MET B C 1
ATOM 997 O O . MET B 1 40 ? -0.682 6.434 -3.154 1 98.88 40 MET B O 1
ATOM 1001 N N . HIS B 1 41 ? 0.888 7.949 -3.055 1 98.88 41 HIS B N 1
ATOM 1002 C CA . HIS B 1 41 ? 1.562 7.434 -4.242 1 98.88 41 HIS B CA 1
ATOM 1003 C C . HIS B 1 41 ? 2.115 6.031 -3.994 1 98.88 41 HIS B C 1
ATOM 1005 O O . HIS B 1 41 ? 2.045 5.168 -4.871 1 98.88 41 HIS B O 1
ATOM 1011 N N . ALA B 1 42 ? 2.674 5.844 -2.873 1 98.81 42 ALA B N 1
ATOM 1012 C CA . ALA B 1 42 ? 3.189 4.527 -2.51 1 98.81 42 ALA B CA 1
ATOM 1013 C C . ALA B 1 42 ? 2.072 3.486 -2.49 1 98.81 42 ALA B C 1
ATOM 1015 O O . ALA B 1 42 ? 2.242 2.373 -2.99 1 98.81 42 ALA B O 1
ATOM 1016 N N . LEU B 1 43 ? 0.934 3.844 -1.924 1 98.88 43 LEU B N 1
ATOM 1017 C CA . LEU B 1 43 ? -0.221 2.953 -1.883 1 98.88 43 LEU B CA 1
ATOM 1018 C C . LEU B 1 43 ? -0.694 2.609 -3.291 1 98.88 43 LEU B C 1
ATOM 1020 O O . LEU B 1 43 ? -0.996 1.451 -3.584 1 98.88 43 LEU B O 1
ATOM 1024 N N . ASP B 1 44 ? -0.754 3.588 -4.094 1 98.75 44 ASP B N 1
ATOM 1025 C CA . ASP B 1 44 ? -1.152 3.373 -5.484 1 98.75 44 ASP B CA 1
ATOM 1026 C C . ASP B 1 44 ? -0.205 2.4 -6.184 1 98.75 44 ASP B C 1
ATOM 1028 O O . ASP B 1 44 ? -0.647 1.507 -6.906 1 98.75 44 ASP B O 1
ATOM 1032 N N . GLU B 1 45 ? 1.049 2.568 -6.039 1 98.5 45 GLU B N 1
ATOM 1033 C CA . GLU B 1 45 ? 2.049 1.705 -6.66 1 98.5 45 GLU B CA 1
ATOM 1034 C C . GLU B 1 45 ? 1.915 0.265 -6.172 1 98.5 45 GLU B C 1
ATOM 1036 O O . GLU B 1 45 ? 2.008 -0.675 -6.965 1 98.5 45 GLU B O 1
ATOM 1041 N N . GLU B 1 46 ? 1.699 0.168 -4.934 1 98.75 46 GLU B N 1
ATOM 1042 C CA . GLU B 1 46 ? 1.534 -1.168 -4.371 1 98.75 46 GLU B CA 1
ATOM 1043 C C . GLU B 1 46 ? 0.285 -1.85 -4.922 1 98.75 46 GLU B C 1
ATOM 1045 O O . GLU B 1 46 ? 0.291 -3.057 -5.176 1 98.75 46 GLU B O 1
ATOM 1050 N N . GLU B 1 47 ? -0.733 -1.149 -4.988 1 98.69 47 GLU B N 1
ATOM 1051 C CA . GLU B 1 47 ? -1.969 -1.685 -5.555 1 98.69 47 GLU B CA 1
ATOM 1052 C C . GLU B 1 47 ? -1.759 -2.162 -6.988 1 98.69 47 GLU B C 1
ATOM 1054 O O . GLU B 1 47 ? -2.287 -3.203 -7.383 1 98.69 47 GLU B O 1
ATOM 1059 N N . MET B 1 48 ? -0.992 -1.447 -7.758 1 98.75 48 MET B N 1
ATOM 1060 C CA . MET B 1 48 ? -0.685 -1.849 -9.125 1 98.75 48 MET B CA 1
ATOM 1061 C C . MET B 1 48 ? 0.147 -3.127 -9.148 1 98.75 48 MET B C 1
ATOM 1063 O O . MET B 1 48 ? -0.1 -4.023 -9.953 1 98.75 48 MET B O 1
ATOM 1067 N N . GLN B 1 49 ? 1.13 -3.145 -8.258 1 98.56 49 GLN B N 1
ATOM 1068 C CA . GLN B 1 49 ? 1.958 -4.344 -8.156 1 98.56 49 GLN B CA 1
ATOM 1069 C C . GLN B 1 49 ? 1.127 -5.551 -7.734 1 98.56 49 GLN B C 1
ATOM 1071 O O . GLN B 1 49 ? 1.32 -6.652 -8.25 1 98.56 49 GLN B O 1
ATOM 1076 N N . MET B 1 50 ? 0.175 -5.281 -6.871 1 98.56 50 MET B N 1
ATOM 1077 C CA . MET B 1 50 ? -0.701 -6.355 -6.414 1 98.56 50 MET B CA 1
ATOM 1078 C C . MET B 1 50 ? -1.594 -6.852 -7.547 1 98.56 50 MET B C 1
ATOM 1080 O O . MET B 1 50 ? -1.802 -8.055 -7.691 1 98.56 50 MET B O 1
ATOM 1084 N N . GLU B 1 51 ? -2.115 -5.996 -8.258 1 98.38 51 GLU B N 1
ATOM 1085 C CA . GLU B 1 51 ? -2.945 -6.375 -9.398 1 98.38 51 GLU B CA 1
ATOM 1086 C C . GLU B 1 51 ? -2.164 -7.234 -10.391 1 98.38 51 GLU B C 1
ATOM 1088 O O . GLU B 1 51 ? -2.682 -8.227 -10.898 1 98.38 51 GLU B O 1
ATOM 1093 N N . GLU B 1 52 ? -0.937 -6.848 -10.664 1 98.69 52 GLU B N 1
ATOM 1094 C CA . GLU B 1 52 ? -0.093 -7.609 -11.578 1 98.69 52 GLU B CA 1
ATOM 1095 C C . GLU B 1 52 ? 0.209 -9 -11.023 1 98.69 52 GLU B C 1
ATOM 1097 O O . GLU B 1 52 ? 0.13 -9.992 -11.742 1 98.69 52 GLU B O 1
ATOM 1102 N N . LEU B 1 53 ? 0.529 -9.039 -9.812 1 98.81 53 LEU B N 1
ATOM 1103 C CA . LEU B 1 53 ? 0.812 -10.312 -9.148 1 98.81 53 LEU B CA 1
ATOM 1104 C C . LEU B 1 53 ? -0.417 -11.219 -9.164 1 98.81 53 LEU B C 1
ATOM 1106 O O . LEU B 1 53 ? -0.3 -12.43 -9.344 1 98.81 53 LEU B O 1
ATOM 1110 N N . THR B 1 54 ? -1.547 -10.609 -8.922 1 98.75 54 THR B N 1
ATOM 1111 C CA . THR B 1 54 ? -2.797 -11.359 -8.922 1 98.75 54 THR B CA 1
ATOM 1112 C C . THR B 1 54 ? -3.051 -11.984 -10.289 1 98.75 54 THR B C 1
ATOM 1114 O O . THR B 1 54 ? -3.467 -13.141 -10.383 1 98.75 54 THR B O 1
ATOM 1117 N N . LYS B 1 55 ? -2.764 -11.273 -11.312 1 98.75 55 LYS B N 1
ATOM 1118 C CA . LYS B 1 55 ? -2.928 -11.797 -12.672 1 98.75 55 LYS B CA 1
ATOM 1119 C C . LYS B 1 55 ? -1.991 -12.977 -12.914 1 98.75 55 LYS B C 1
ATOM 1121 O O . LYS B 1 55 ? -2.391 -13.977 -13.516 1 98.75 55 LYS B O 1
ATOM 1126 N N . LYS B 1 56 ? -0.789 -12.773 -12.453 1 98.81 56 LYS B N 1
ATOM 1127 C CA . LYS B 1 56 ? 0.186 -13.852 -12.594 1 98.81 56 LYS B CA 1
ATOM 1128 C C . LYS B 1 56 ? -0.242 -15.086 -11.805 1 98.81 56 LYS B C 1
ATOM 1130 O O . LYS B 1 56 ? -0.097 -16.219 -12.273 1 98.81 56 LYS B O 1
ATOM 1135 N N . TYR B 1 57 ? -0.803 -14.891 -10.703 1 98.81 57 TYR B N 1
ATOM 1136 C CA . TYR B 1 57 ? -1.317 -15.961 -9.859 1 98.81 57 TYR B CA 1
ATOM 1137 C C . TYR B 1 57 ? -2.457 -16.703 -10.547 1 98.81 57 TYR B C 1
ATOM 1139 O O . TYR B 1 57 ? -2.471 -17.938 -10.586 1 98.81 57 TYR B O 1
ATOM 1147 N N . GLU B 1 58 ? -3.338 -15.969 -11.055 1 98.75 58 GLU B N 1
ATOM 1148 C CA . GLU B 1 58 ? -4.484 -16.562 -11.734 1 98.75 58 GLU B CA 1
ATOM 1149 C C . GLU B 1 58 ? -4.051 -17.391 -12.945 1 98.75 58 GLU B C 1
ATOM 1151 O O . GLU B 1 58 ? -4.602 -18.453 -13.211 1 98.75 58 GLU B O 1
ATOM 1156 N N . ALA B 1 59 ? -3.086 -16.859 -13.672 1 98.75 59 ALA B N 1
ATOM 1157 C CA . ALA B 1 59 ? -2.557 -17.578 -14.828 1 98.75 59 ALA B CA 1
ATOM 1158 C C . ALA B 1 59 ? -1.932 -18.906 -14.406 1 98.75 59 ALA B C 1
ATOM 1160 O O . ALA B 1 59 ? -2.094 -19.922 -15.086 1 98.75 59 ALA B O 1
ATOM 1161 N N . LEU B 1 60 ? -1.265 -18.891 -13.305 1 98.81 60 LEU B N 1
ATOM 1162 C CA . LEU B 1 60 ? -0.63 -20.094 -12.805 1 98.81 60 LEU B CA 1
ATOM 1163 C C . LEU B 1 60 ? -1.675 -21.094 -12.312 1 98.81 60 LEU B C 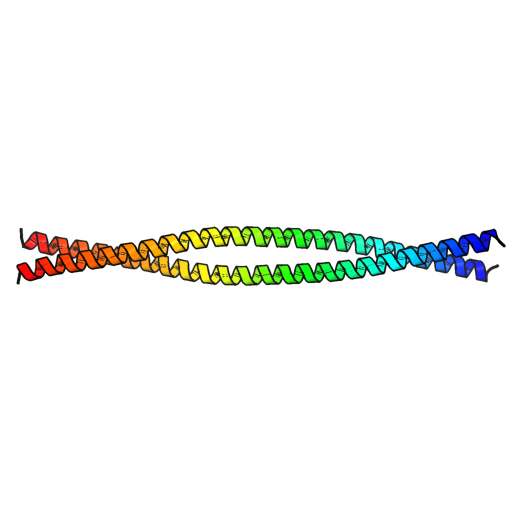1
ATOM 1165 O O . LEU B 1 60 ? -1.524 -22.312 -12.5 1 98.81 60 LEU B O 1
ATOM 1169 N N . GLU B 1 61 ? -2.707 -20.578 -11.688 1 98.69 61 GLU B N 1
ATOM 1170 C CA . GLU B 1 61 ? -3.801 -21.438 -11.266 1 98.69 61 GLU B CA 1
ATOM 1171 C C . GLU B 1 61 ? -4.414 -22.172 -12.461 1 98.69 61 GLU B C 1
ATOM 1173 O O . GLU B 1 61 ? -4.695 -23.375 -12.383 1 98.69 61 GLU B O 1
ATOM 1178 N N . LYS B 1 62 ? -4.555 -21.453 -13.508 1 98.75 62 LYS B N 1
ATOM 1179 C CA . LYS B 1 62 ? -5.098 -22.047 -14.727 1 98.75 62 LYS B CA 1
ATOM 1180 C C . LYS B 1 62 ? -4.133 -23.078 -15.32 1 98.75 62 LYS B C 1
ATOM 1182 O O . LYS B 1 62 ? -4.555 -24.125 -15.789 1 98.75 62 LYS B O 1
ATOM 1187 N N . ALA B 1 63 ? -2.908 -22.75 -15.273 1 98.81 63 ALA B N 1
ATOM 1188 C CA . ALA B 1 63 ? -1.896 -23.656 -15.789 1 98.81 63 ALA B CA 1
ATOM 1189 C C . ALA B 1 63 ? -1.885 -24.969 -14.992 1 98.81 63 ALA B C 1
ATOM 1191 O O . ALA B 1 63 ? -1.789 -26.047 -15.57 1 98.81 63 ALA B O 1
ATOM 1192 N N . VAL B 1 64 ? -2.035 -24.844 -13.711 1 98.88 64 VAL B N 1
ATOM 1193 C CA . VAL B 1 64 ? -2.062 -26.031 -12.844 1 98.88 64 VAL B CA 1
ATOM 1194 C C . VAL B 1 64 ? -3.275 -26.891 -13.188 1 98.88 64 VAL B C 1
ATOM 1196 O O . VAL B 1 64 ? -3.164 -28.109 -13.297 1 98.88 64 VAL B O 1
ATOM 1199 N N . GLN B 1 65 ? -4.324 -26.328 -13.445 1 98.75 65 GLN B N 1
ATOM 1200 C CA . GLN B 1 65 ? -5.539 -27.047 -13.797 1 98.75 65 GLN B CA 1
ATOM 1201 C C . GLN B 1 65 ? -5.379 -27.766 -15.141 1 98.75 65 GLN B C 1
ATOM 1203 O O . GLN B 1 65 ? -5.754 -28.938 -15.273 1 98.75 65 GLN B O 1
ATOM 1208 N N . GLN B 1 66 ? -4.828 -27.078 -16.062 1 98.75 66 GLN B N 1
ATOM 1209 C CA . GLN B 1 66 ? -4.602 -27.656 -17.391 1 98.75 66 GLN B CA 1
ATOM 1210 C C . GLN B 1 66 ? -3.623 -28.828 -17.312 1 98.75 66 GLN B C 1
ATOM 1212 O O . GLN B 1 66 ? -3.842 -29.875 -17.938 1 98.75 66 GLN B O 1
ATOM 1217 N N . LYS B 1 67 ? -2.656 -28.609 -16.5 1 98.75 67 LYS B N 1
ATOM 1218 C CA . LYS B 1 67 ? -1.654 -29.672 -16.391 1 98.75 67 LYS B CA 1
ATOM 1219 C C . LYS B 1 67 ? -2.209 -30.875 -15.641 1 98.75 67 LYS B C 1
ATOM 1221 O O . LYS B 1 67 ? -1.866 -32 -15.953 1 98.75 67 LYS B O 1
ATOM 1226 N N . ASN B 1 68 ? -3.08 -30.672 -14.742 1 98.62 68 ASN B N 1
ATOM 1227 C CA . ASN B 1 68 ? -3.77 -31.766 -14.078 1 98.62 68 ASN B CA 1
ATOM 1228 C C . ASN B 1 68 ? -4.617 -32.562 -15.055 1 98.62 68 ASN B C 1
ATOM 1230 O O . ASN B 1 68 ? -4.629 -33.812 -15 1 98.62 68 ASN B O 1
ATOM 1234 N N . GLN B 1 69 ? -5.266 -31.922 -15.898 1 98.56 69 GLN B N 1
ATOM 1235 C CA . GLN B 1 69 ? -6.074 -32.594 -16.906 1 98.56 69 GLN B CA 1
ATOM 1236 C C . GLN B 1 69 ? -5.199 -33.406 -17.875 1 98.56 69 GLN B C 1
ATOM 1238 O O . GLN B 1 69 ? -5.555 -34.531 -18.266 1 98.56 69 GLN B O 1
ATOM 1243 N N . GLU B 1 70 ? -4.137 -32.844 -18.234 1 98.12 70 GLU B N 1
ATOM 1244 C CA . GLU B 1 70 ? -3.189 -33.531 -19.109 1 98.12 70 GLU B CA 1
ATOM 1245 C C . GLU B 1 70 ? -2.654 -34.812 -18.453 1 98.12 70 GLU B C 1
ATOM 1247 O O . GLU B 1 70 ? -2.561 -35.844 -19.094 1 98.12 70 GLU B O 1
ATOM 1252 N N . ILE B 1 71 ? -2.355 -34.75 -17.188 1 98.38 71 ILE B N 1
ATOM 1253 C CA . ILE B 1 71 ? -1.834 -35.875 -16.438 1 98.38 71 ILE B CA 1
ATOM 1254 C C . ILE B 1 71 ? -2.895 -36.969 -16.359 1 98.38 71 ILE B C 1
ATOM 1256 O O . ILE B 1 71 ? -2.605 -38.156 -16.594 1 98.38 71 ILE B O 1
ATOM 1260 N N . GLU B 1 72 ? -4.07 -36.594 -16.156 1 97.5 72 GLU B N 1
ATOM 1261 C CA . GLU B 1 72 ? -5.164 -37.562 -16.094 1 97.5 72 GLU B CA 1
ATOM 1262 C C . GLU B 1 72 ? -5.367 -38.25 -17.438 1 97.5 72 GLU B C 1
ATOM 1264 O O . GLU B 1 72 ? -5.598 -39.469 -17.5 1 97.5 72 GLU B O 1
ATOM 1269 N N . SER B 1 73 ? -5.238 -37.469 -18.469 1 96.44 73 SER B N 1
ATOM 1270 C CA . SER B 1 73 ? -5.398 -38 -19.812 1 96.44 73 SER B CA 1
ATOM 1271 C C . SER B 1 73 ? -4.277 -39 -20.1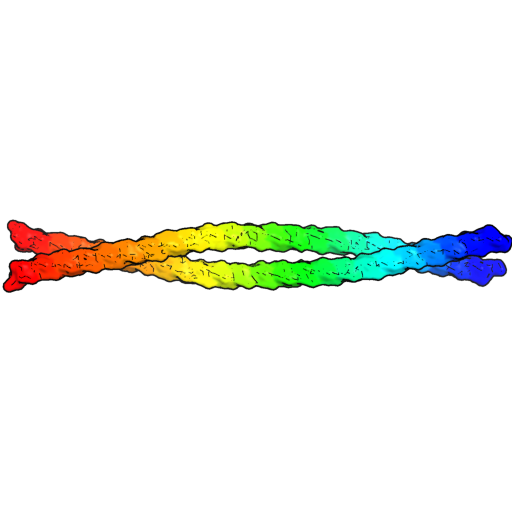72 1 96.44 73 SER B C 1
ATOM 1273 O O . SER B 1 73 ? -4.531 -40.062 -20.734 1 96.44 73 SER B O 1
ATOM 1275 N N . LEU B 1 74 ? -3.141 -38.688 -19.75 1 95.38 74 LEU B N 1
ATOM 1276 C CA . LEU B 1 74 ? -1.985 -39.531 -20.031 1 95.38 74 LEU B CA 1
ATOM 1277 C C . LEU B 1 74 ? -2.051 -40.812 -19.234 1 95.38 74 LEU B C 1
ATOM 1279 O O . LEU B 1 74 ? -1.749 -41.875 -19.75 1 95.38 74 LEU B O 1
ATOM 1283 N N . GLU B 1 75 ? -2.537 -40.719 -18.031 1 93.5 75 GLU B N 1
ATOM 1284 C CA . GLU B 1 75 ? -2.686 -41.906 -17.188 1 93.5 75 GLU B CA 1
ATOM 1285 C C . GLU B 1 75 ? -3.764 -42.844 -17.734 1 93.5 75 GLU B C 1
ATOM 1287 O O . GLU B 1 75 ? -3.59 -44.062 -17.734 1 93.5 75 GLU B O 1
ATOM 1292 N N . SER B 1 76 ? -4.773 -42.281 -18.266 1 92.19 76 SER B N 1
ATOM 1293 C CA . SER B 1 76 ? -5.855 -43.062 -18.859 1 92.19 76 SER B CA 1
ATOM 1294 C C . SER B 1 76 ? -5.398 -43.781 -20.125 1 92.19 76 SER B C 1
ATOM 1296 O O . SER B 1 76 ? -5.695 -44.969 -20.328 1 92.19 76 SER B O 1
ATOM 1298 N N . SER B 1 77 ? -4.672 -43.125 -20.938 1 86.56 77 SER B N 1
ATOM 1299 C CA . SER B 1 77 ? -4.152 -43.688 -22.172 1 86.56 77 SER B CA 1
ATOM 1300 C C . SER B 1 77 ? -3.148 -44.812 -21.906 1 86.56 77 SER B C 1
ATOM 1302 O O . SER B 1 77 ? -3.178 -45.844 -22.562 1 86.56 77 SER B O 1
ATOM 1304 N N . ARG B 1 78 ? -2.359 -44.5 -20.922 1 85.75 78 ARG B N 1
ATOM 1305 C CA . ARG B 1 78 ? -1.39 -45.5 -20.531 1 85.75 78 ARG B CA 1
ATOM 1306 C C . ARG B 1 78 ? -2.09 -46.75 -19.984 1 85.75 78 ARG B C 1
ATOM 1308 O O . ARG B 1 78 ? -1.691 -47.875 -20.281 1 85.75 78 ARG B O 1
ATOM 1315 N N . GLY B 1 79 ? -3.168 -46.594 -19.281 1 83.31 79 GLY B N 1
ATOM 1316 C CA . GLY B 1 79 ? -3.936 -47.688 -18.75 1 83.31 79 GLY B CA 1
ATOM 1317 C C . GLY B 1 79 ? -4.594 -48.562 -19.812 1 83.31 79 GLY B C 1
ATOM 1318 O O . GLY B 1 79 ? -4.57 -49.781 -19.75 1 83.31 79 GLY B O 1
ATOM 1319 N N . LYS B 1 80 ? -5.172 -47.844 -20.844 1 85.31 80 LYS B N 1
ATOM 1320 C CA . LYS B 1 80 ? -5.812 -48.562 -21.938 1 85.31 80 LYS B CA 1
ATOM 1321 C C . LYS B 1 80 ? -4.801 -49.406 -22.719 1 85.31 80 LYS B C 1
ATOM 1323 O O . LYS B 1 80 ? -5.086 -50.562 -23.078 1 85.31 80 LYS B O 1
ATOM 1328 N N . VAL B 1 81 ? -3.646 -48.938 -22.844 1 83.19 81 VAL B N 1
ATOM 1329 C CA . VAL B 1 81 ? -2.602 -49.656 -23.578 1 83.19 81 VAL B CA 1
ATOM 1330 C C . VAL B 1 81 ? -2.086 -50.812 -22.75 1 83.19 81 VAL B C 1
ATOM 1332 O O . VAL B 1 81 ? -1.855 -51.906 -23.281 1 83.19 81 VAL B O 1
ATOM 1335 N N . MET B 1 82 ? -1.957 -50.688 -21.516 1 82.25 82 MET B N 1
ATOM 1336 C CA . MET B 1 82 ? -1.461 -51.75 -20.641 1 82.25 82 MET B CA 1
ATOM 1337 C C . MET B 1 82 ? -2.465 -52.906 -20.562 1 82.25 82 MET B C 1
ATOM 1339 O O . MET B 1 82 ? -2.076 -54.062 -20.484 1 82.25 82 MET B O 1
ATOM 1343 N N . LYS B 1 83 ? -3.777 -52.5 -20.641 1 83.44 83 LYS B N 1
ATOM 1344 C CA . LYS B 1 83 ? -4.812 -53.531 -20.609 1 83.44 83 LYS B CA 1
ATOM 1345 C C . LYS B 1 83 ? -4.77 -54.375 -21.875 1 83.44 83 LYS B C 1
ATOM 1347 O O . LYS B 1 83 ? -5.008 -55.594 -21.812 1 83.44 83 LYS B O 1
ATOM 1352 N N . LYS B 1 84 ? -4.375 -53.75 -22.938 1 79.5 84 LYS B N 1
ATOM 1353 C CA . LYS B 1 84 ? -4.305 -54.5 -24.203 1 79.5 84 LYS B CA 1
ATOM 1354 C C . LYS B 1 84 ? -3.076 -55.406 -24.25 1 79.5 84 LYS B C 1
ATOM 1356 O O . LYS B 1 84 ? -3.061 -56.406 -24.969 1 79.5 84 LYS B O 1
ATOM 1361 N N . LEU B 1 85 ? -2.027 -55.219 -23.516 1 78.75 85 LEU B N 1
ATOM 1362 C CA . LEU B 1 85 ? -0.813 -56 -23.453 1 78.75 85 LEU B CA 1
ATOM 1363 C C . LEU B 1 85 ? -0.965 -57.156 -22.438 1 78.75 85 LEU B C 1
ATOM 1365 O O . LEU B 1 85 ? -0.261 -58.156 -22.516 1 78.75 85 LEU B O 1
ATOM 1369 N N . SER B 1 86 ? -1.784 -56.969 -21.484 1 67.12 86 SER B N 1
ATOM 1370 C CA . SER B 1 86 ? -2.012 -58.031 -20.516 1 67.12 86 SER B CA 1
ATOM 1371 C C . SER B 1 86 ? -2.959 -59.094 -21.078 1 67.12 86 SER B C 1
ATOM 1373 O O . SER B 1 86 ? -2.738 -60.281 -20.891 1 67.12 86 SER B O 1
#